Protein AF-M0EWF2-F1 (afdb_monomer)

Structure (mmCIF, N/CA/C/O backbone):
data_AF-M0EWF2-F1
#
_entry.id   AF-M0EWF2-F1
#
loop_
_atom_site.group_PDB
_atom_site.id
_atom_site.type_symbol
_atom_site.label_atom_id
_atom_site.label_alt_id
_atom_site.label_comp_id
_atom_site.label_asym_id
_atom_site.label_entity_id
_atom_site.label_seq_id
_atom_site.pdbx_PDB_ins_code
_atom_site.Cartn_x
_atom_site.Cartn_y
_atom_site.Cartn_z
_atom_site.occupancy
_atom_site.B_iso_or_equiv
_atom_site.auth_seq_id
_atom_site.auth_comp_id
_atom_site.auth_asym_id
_atom_site.auth_atom_id
_atom_site.pdbx_PDB_model_num
ATOM 1 N N . GLU A 1 1 ? -11.278 19.110 8.872 1.00 52.19 1 GLU A N 1
ATOM 2 C CA . GLU A 1 1 ? -10.391 18.350 7.981 1.00 52.19 1 GLU A CA 1
ATOM 3 C C . GLU A 1 1 ? -10.902 16.934 7.938 1.00 52.19 1 GLU A C 1
ATOM 5 O O . GLU A 1 1 ? -10.979 16.294 8.979 1.00 52.19 1 GLU A O 1
ATOM 10 N N . GLU A 1 2 ? -11.374 16.521 6.771 1.00 66.62 2 GLU A N 1
ATOM 11 C CA . GLU A 1 2 ? -11.554 15.108 6.464 1.00 66.62 2 GLU A CA 1
ATOM 12 C C . GLU A 1 2 ? -10.141 14.595 6.165 1.00 66.62 2 GLU A C 1
ATOM 14 O O . GLU A 1 2 ? -9.440 15.190 5.347 1.00 66.62 2 GLU A O 1
ATOM 19 N N . GLY A 1 3 ? -9.655 13.641 6.960 1.00 81.31 3 GLY A N 1
ATOM 20 C CA . GLY A 1 3 ? -8.348 13.030 6.717 1.00 81.31 3 GLY A CA 1
ATOM 21 C C . GLY A 1 3 ? -8.365 12.207 5.430 1.00 81.31 3 GLY A C 1
ATOM 22 O O . GLY A 1 3 ? -9.429 11.959 4.867 1.00 81.31 3 GLY A O 1
ATOM 23 N N . ILE A 1 4 ? -7.191 11.768 4.982 1.00 89.75 4 ILE A N 1
ATOM 24 C CA . ILE A 1 4 ? -7.096 10.830 3.859 1.00 89.75 4 ILE A CA 1
ATOM 25 C C . ILE A 1 4 ? -7.747 9.493 4.234 1.00 89.75 4 ILE A C 1
ATOM 27 O O . ILE A 1 4 ? -7.684 9.061 5.390 1.00 89.75 4 ILE A O 1
ATOM 31 N N . SER A 1 5 ? -8.374 8.843 3.257 1.00 90.00 5 SER A N 1
ATOM 32 C CA . SER A 1 5 ? -8.938 7.499 3.443 1.00 90.00 5 SER A CA 1
ATOM 33 C C . SER A 1 5 ? -7.824 6.451 3.502 1.00 90.00 5 SER A C 1
ATOM 35 O O . SER A 1 5 ? -6.716 6.694 3.027 1.00 90.00 5 SER A O 1
ATOM 37 N N . THR A 1 6 ? -8.101 5.264 4.049 1.00 89.44 6 THR A N 1
ATOM 38 C CA . THR A 1 6 ? -7.111 4.173 4.095 1.00 89.44 6 THR A CA 1
ATOM 39 C C . THR A 1 6 ? -6.627 3.788 2.697 1.00 89.44 6 THR A C 1
ATOM 41 O O . THR A 1 6 ? -5.428 3.633 2.501 1.00 89.44 6 THR A O 1
ATOM 44 N N . GLU A 1 7 ? -7.528 3.706 1.717 1.00 88.62 7 GLU A N 1
ATOM 45 C CA . GLU A 1 7 ? -7.188 3.420 0.314 1.00 88.62 7 GLU A CA 1
ATOM 46 C C . GLU A 1 7 ? -6.270 4.496 -0.285 1.00 88.62 7 GLU A C 1
ATOM 48 O O . GLU A 1 7 ? -5.252 4.187 -0.900 1.00 88.62 7 GLU A O 1
ATOM 53 N N . GLU A 1 8 ? -6.562 5.769 -0.015 1.00 89.94 8 GLU A N 1
ATOM 54 C CA . GLU A 1 8 ? -5.730 6.889 -0.462 1.00 89.94 8 GLU A CA 1
ATOM 55 C C . GLU A 1 8 ? -4.344 6.877 0.205 1.00 89.94 8 GLU A C 1
ATOM 57 O O . GLU A 1 8 ? -3.332 7.155 -0.441 1.00 89.94 8 GLU A O 1
ATOM 62 N N . ALA A 1 9 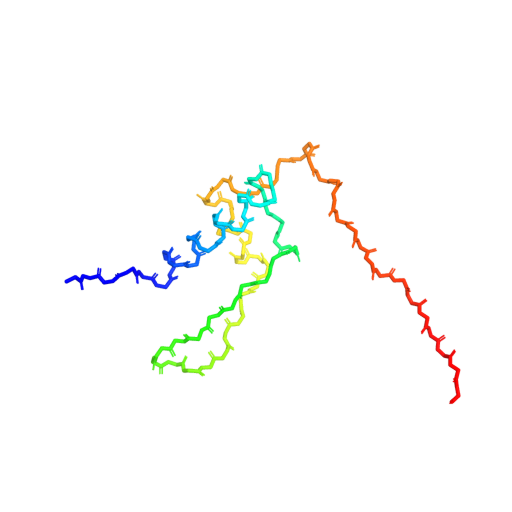? -4.276 6.489 1.482 1.00 91.38 9 ALA A N 1
ATOM 63 C CA . ALA A 1 9 ? -3.021 6.332 2.209 1.00 91.38 9 ALA A CA 1
ATOM 64 C C . ALA A 1 9 ? -2.167 5.173 1.670 1.00 91.38 9 ALA A C 1
ATOM 66 O O . ALA A 1 9 ? -0.952 5.330 1.553 1.00 91.38 9 ALA A O 1
ATOM 67 N N . ILE A 1 10 ? -2.786 4.037 1.321 1.00 91.12 10 ILE A N 1
ATOM 68 C CA . ILE A 1 10 ? -2.101 2.904 0.677 1.00 91.12 10 ILE A CA 1
ATOM 69 C C . ILE A 1 10 ? -1.495 3.364 -0.647 1.00 91.12 10 ILE A C 1
ATOM 71 O O . ILE A 1 10 ? -0.301 3.181 -0.871 1.00 91.12 10 ILE A O 1
ATOM 75 N N . GLY A 1 11 ? -2.293 4.027 -1.487 1.00 90.31 11 GLY A N 1
ATOM 76 C CA . GLY A 1 11 ? -1.825 4.535 -2.770 1.00 90.31 11 GLY A CA 1
ATOM 77 C C . GLY A 1 11 ? -0.648 5.502 -2.629 1.00 90.31 11 GLY A C 1
ATOM 78 O O . GLY A 1 11 ? 0.344 5.377 -3.342 1.00 90.31 11 GLY A O 1
ATOM 79 N N . LEU A 1 12 ? -0.718 6.432 -1.673 1.00 92.00 12 LEU A N 1
ATOM 80 C CA . LEU A 1 12 ? 0.379 7.361 -1.388 1.00 92.00 12 LEU A CA 1
ATOM 81 C C . LEU A 1 12 ? 1.661 6.641 -0.937 1.00 92.00 12 LEU A C 1
ATOM 83 O O . LEU A 1 12 ? 2.764 7.0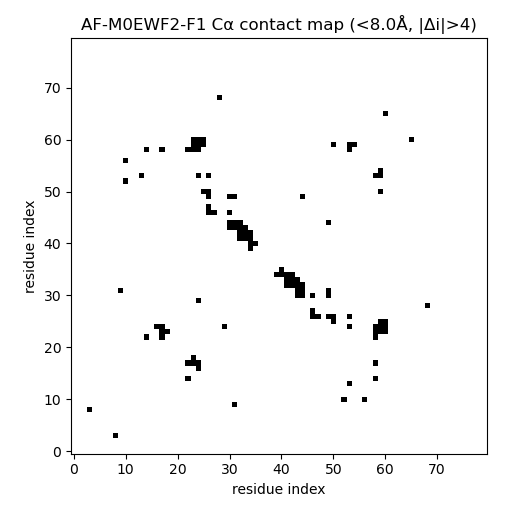40 -1.319 1.00 92.00 12 LEU A O 1
ATOM 87 N N . ALA A 1 13 ? 1.527 5.596 -0.119 1.00 92.12 13 ALA A N 1
ATOM 88 C CA . ALA A 1 13 ? 2.664 4.798 0.322 1.00 92.12 13 ALA A CA 1
ATOM 89 C C . ALA A 1 13 ? 3.309 4.047 -0.852 1.00 92.12 13 ALA A C 1
ATOM 91 O O . ALA A 1 13 ? 4.528 4.109 -1.002 1.00 92.12 13 ALA A O 1
ATOM 92 N N . LEU A 1 14 ? 2.502 3.410 -1.705 1.00 91.56 14 LEU A N 1
ATOM 93 C CA . LEU A 1 14 ? 2.979 2.711 -2.901 1.00 91.56 14 LEU A CA 1
ATOM 94 C C . LEU A 1 14 ? 3.676 3.662 -3.876 1.00 91.56 14 LEU A C 1
ATOM 96 O O . LEU A 1 14 ? 4.776 3.369 -4.320 1.00 91.56 14 LEU A O 1
ATOM 100 N N . ASP A 1 15 ? 3.109 4.842 -4.123 1.00 91.00 15 ASP A N 1
ATOM 101 C CA . ASP A 1 15 ? 3.720 5.871 -4.976 1.00 91.00 15 ASP A CA 1
ATOM 102 C C . ASP A 1 15 ? 5.103 6.301 -4.459 1.00 91.00 15 ASP A C 1
ATOM 104 O O . ASP A 1 15 ? 6.077 6.398 -5.203 1.00 91.00 15 ASP A O 1
ATOM 108 N N . THR A 1 16 ? 5.221 6.476 -3.141 1.00 92.19 16 THR A N 1
ATOM 109 C CA . THR A 1 16 ? 6.497 6.821 -2.501 1.00 92.19 16 THR A CA 1
ATOM 110 C C . THR A 1 16 ? 7.525 5.690 -2.623 1.00 92.19 16 THR A C 1
ATOM 112 O O . THR A 1 16 ? 8.717 5.956 -2.795 1.00 92.19 16 THR A O 1
ATOM 115 N N . LEU A 1 17 ? 7.088 4.431 -2.523 1.00 90.50 17 LEU A N 1
ATOM 116 C CA . LEU A 1 17 ? 7.955 3.265 -2.708 1.00 90.50 17 LEU A CA 1
ATOM 117 C C . LEU A 1 17 ? 8.407 3.130 -4.165 1.00 90.50 17 LEU A C 1
ATOM 119 O O . LEU A 1 17 ? 9.596 2.924 -4.407 1.00 90.50 17 LEU A O 1
ATOM 123 N N . ALA A 1 18 ? 7.494 3.320 -5.118 1.00 90.62 18 ALA A N 1
ATOM 124 C CA . ALA A 1 18 ? 7.777 3.290 -6.547 1.00 90.62 18 ALA A CA 1
ATOM 125 C C . ALA A 1 18 ? 8.822 4.342 -6.934 1.00 90.62 18 ALA A C 1
ATOM 127 O O . ALA A 1 18 ? 9.763 4.037 -7.651 1.00 90.62 18 ALA A O 1
ATOM 128 N N . GLN A 1 19 ? 8.768 5.553 -6.364 1.00 89.94 19 GLN A N 1
ATOM 129 C CA . GLN A 1 19 ? 9.790 6.588 -6.599 1.00 89.94 19 GLN A CA 1
ATOM 130 C C . GLN A 1 19 ? 11.227 6.146 -6.263 1.00 89.94 19 GLN A C 1
ATOM 132 O O . GLN A 1 19 ? 12.177 6.723 -6.791 1.00 89.94 19 GLN A O 1
ATOM 137 N N . SER A 1 20 ? 11.402 5.168 -5.366 1.00 89.50 20 SER A N 1
ATOM 138 C CA . SER A 1 20 ? 12.722 4.602 -5.044 1.00 89.50 20 SER A CA 1
ATOM 139 C C . SER A 1 20 ? 13.106 3.409 -5.929 1.00 89.50 20 SER A C 1
ATOM 141 O O . SER A 1 20 ? 14.274 3.032 -5.923 1.00 89.50 20 SER A O 1
ATOM 143 N N . ASN A 1 21 ? 12.145 2.850 -6.666 1.00 85.25 21 ASN A N 1
ATOM 144 C CA . ASN A 1 21 ? 12.268 1.717 -7.584 1.00 85.25 21 ASN A CA 1
ATOM 145 C C . ASN A 1 21 ? 11.943 2.185 -9.016 1.00 85.25 21 ASN A C 1
ATOM 147 O O . ASN A 1 21 ? 11.065 1.649 -9.675 1.00 85.25 21 ASN A O 1
ATOM 151 N N . ASP A 1 22 ? 12.576 3.284 -9.442 1.00 85.62 22 ASP A N 1
ATOM 152 C CA . ASP A 1 22 ? 12.480 3.845 -10.803 1.00 85.62 22 ASP A CA 1
ATOM 153 C C . ASP A 1 22 ? 11.067 4.224 -11.306 1.00 85.62 22 ASP A C 1
ATOM 155 O O . ASP A 1 22 ? 10.888 4.616 -12.456 1.00 85.62 22 ASP A O 1
ATOM 159 N N . GLY A 1 23 ? 10.085 4.270 -10.407 1.00 86.81 23 GLY A N 1
ATOM 160 C CA . GLY A 1 23 ? 8.686 4.571 -10.705 1.00 86.81 23 GLY A CA 1
ATOM 161 C C . GLY A 1 23 ? 7.799 3.334 -10.825 1.00 86.81 23 GLY A C 1
ATOM 162 O O . GLY A 1 23 ? 6.606 3.497 -11.061 1.00 86.81 23 GLY A O 1
ATOM 163 N N . GLU A 1 24 ? 8.343 2.137 -10.606 1.00 89.44 24 GLU A N 1
ATOM 164 C CA . GLU A 1 24 ? 7.683 0.858 -10.871 1.00 89.44 24 GLU A CA 1
ATOM 165 C C . GLU A 1 24 ? 7.720 -0.054 -9.631 1.00 89.44 24 GLU A C 1
ATOM 167 O O . GLU A 1 24 ? 8.608 0.039 -8.780 1.00 89.44 24 GLU A O 1
ATOM 172 N N . LEU A 1 25 ? 6.728 -0.933 -9.490 1.00 90.81 25 LEU A N 1
ATOM 173 C CA . LEU A 1 25 ? 6.646 -1.932 -8.424 1.00 90.81 25 LEU A CA 1
ATOM 174 C C . LEU A 1 25 ? 6.031 -3.225 -8.954 1.00 90.81 25 LEU A C 1
ATOM 176 O O . LEU A 1 25 ? 5.032 -3.205 -9.670 1.00 90.81 25 LEU A O 1
ATOM 180 N N . THR A 1 26 ? 6.575 -4.361 -8.528 1.00 90.00 26 THR A N 1
ATOM 181 C CA . THR A 1 26 ? 5.978 -5.673 -8.786 1.00 90.00 26 THR A CA 1
ATOM 182 C C . THR A 1 26 ? 5.072 -6.085 -7.622 1.00 90.00 26 THR A C 1
ATOM 184 O O . THR A 1 26 ? 5.424 -5.843 -6.464 1.00 90.00 26 THR A O 1
ATOM 187 N N . PRO A 1 27 ? 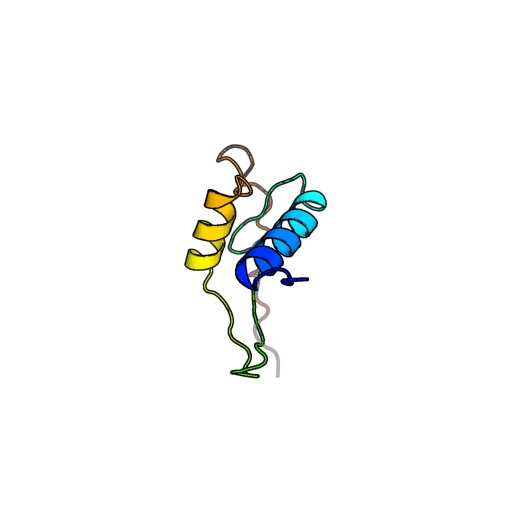3.929 -6.751 -7.880 1.00 88.94 27 PRO A N 1
ATOM 188 C CA . PRO A 1 27 ? 3.028 -7.221 -6.823 1.00 88.94 27 PRO A CA 1
ATOM 189 C C . PRO A 1 27 ? 3.644 -8.308 -5.926 1.00 88.94 27 PRO A C 1
ATOM 191 O O . PRO A 1 27 ? 3.157 -8.536 -4.822 1.00 88.94 27 PRO A O 1
ATOM 194 N N . ASP A 1 28 ? 4.716 -8.964 -6.377 1.00 86.31 28 ASP A N 1
ATOM 195 C CA . ASP A 1 28 ? 5.496 -9.922 -5.582 1.00 86.31 28 ASP A CA 1
ATOM 196 C C . ASP A 1 28 ? 6.624 -9.238 -4.777 1.00 86.31 28 ASP A C 1
ATOM 198 O O . ASP A 1 28 ? 6.962 -9.654 -3.671 1.00 86.31 28 ASP A O 1
ATOM 202 N N . GLY A 1 29 ? 7.158 -8.118 -5.282 1.00 85.19 29 GLY A N 1
ATOM 203 C CA . GLY A 1 29 ? 8.221 -7.343 -4.635 1.00 85.19 29 GLY A CA 1
ATOM 204 C C . GLY A 1 29 ? 7.743 -6.395 -3.530 1.00 85.19 29 GLY A C 1
ATOM 205 O O . GLY A 1 29 ? 8.568 -5.825 -2.810 1.00 85.19 29 GLY A O 1
ATOM 206 N N . VAL A 1 30 ? 6.427 -6.212 -3.365 1.00 88.19 30 VAL A N 1
ATOM 207 C CA . VAL A 1 30 ? 5.843 -5.345 -2.332 1.00 88.19 30 VAL A CA 1
ATOM 208 C C . VAL A 1 30 ? 4.723 -6.042 -1.562 1.00 88.19 30 VAL A C 1
ATOM 210 O O . VAL A 1 30 ? 3.766 -6.548 -2.132 1.00 88.19 30 VAL A O 1
ATOM 213 N N . GLY A 1 31 ? 4.815 -6.015 -0.229 1.00 90.69 31 GLY A N 1
ATOM 214 C CA . GLY A 1 31 ? 3.751 -6.467 0.669 1.00 90.69 31 GLY A CA 1
ATOM 215 C C . GLY A 1 31 ? 2.962 -5.291 1.242 1.00 90.69 31 GLY A C 1
ATOM 216 O O . GLY A 1 31 ? 3.551 -4.349 1.780 1.00 90.69 31 GLY A O 1
ATOM 217 N N . VAL A 1 32 ? 1.628 -5.350 1.174 1.00 91.44 32 VAL A N 1
ATOM 218 C CA . VAL A 1 32 ? 0.734 -4.330 1.747 1.00 91.44 32 VAL A CA 1
ATOM 219 C C . VAL A 1 32 ? -0.108 -4.938 2.856 1.00 91.44 32 VAL A C 1
ATOM 221 O O . VAL A 1 32 ? -0.827 -5.911 2.653 1.00 91.44 32 VAL A O 1
ATOM 224 N N . ALA A 1 33 ? -0.088 -4.303 4.025 1.00 92.88 33 ALA A N 1
ATOM 225 C CA . ALA A 1 33 ? -0.962 -4.664 5.127 1.00 92.88 33 ALA A CA 1
ATOM 226 C C . ALA A 1 33 ? -1.512 -3.435 5.842 1.00 92.88 33 ALA A C 1
ATOM 228 O O . ALA A 1 33 ? -0.892 -2.371 5.887 1.00 92.88 33 ALA A O 1
ATOM 229 N N . THR A 1 34 ? -2.696 -3.596 6.420 1.00 90.50 34 THR A N 1
ATOM 230 C CA . THR A 1 34 ? -3.416 -2.536 7.124 1.00 90.50 34 THR A CA 1
ATOM 231 C C . THR A 1 34 ? -3.800 -2.971 8.528 1.00 90.50 34 THR A C 1
ATOM 233 O O . THR A 1 34 ? -4.001 -4.153 8.795 1.00 90.50 34 THR A O 1
ATOM 236 N N . ILE A 1 35 ? -3.886 -1.991 9.428 1.00 92.50 35 ILE A N 1
ATOM 237 C CA . ILE A 1 35 ? -4.432 -2.139 10.779 1.00 92.50 35 ILE A CA 1
ATOM 238 C C . ILE A 1 35 ? -5.378 -0.960 10.973 1.00 92.50 35 ILE A C 1
ATOM 240 O O . ILE A 1 35 ? -4.948 0.196 10.909 1.00 92.50 35 ILE A O 1
ATOM 244 N N . THR A 1 36 ? -6.667 -1.230 11.162 1.00 88.69 36 THR A N 1
ATOM 245 C CA . THR A 1 36 ? -7.680 -0.172 11.264 1.00 88.69 36 THR A CA 1
ATOM 246 C C . THR A 1 36 ? -8.037 0.115 12.720 1.00 88.69 36 THR A C 1
ATOM 248 O O . THR A 1 36 ? -7.734 -0.651 13.628 1.00 88.69 36 THR A O 1
ATOM 251 N N . VAL A 1 37 ? -8.654 1.269 12.976 1.00 89.12 37 VAL A N 1
ATOM 252 C CA . VAL A 1 37 ? -9.077 1.636 14.339 1.00 89.12 37 VAL A CA 1
ATOM 253 C C . VAL A 1 37 ? -10.331 0.891 14.791 1.00 89.12 37 VAL A C 1
ATOM 255 O O . VAL A 1 37 ? -10.501 0.672 15.988 1.00 89.12 37 VAL A O 1
ATOM 258 N N . ASP A 1 38 ? -11.197 0.529 13.843 1.00 86.06 38 ASP A N 1
ATOM 259 C CA . ASP A 1 38 ? -12.406 -0.263 14.090 1.00 86.06 38 ASP A CA 1
ATOM 260 C C . ASP A 1 38 ? -12.055 -1.744 14.269 1.00 86.06 38 ASP A C 1
ATOM 262 O O . ASP A 1 38 ? -12.610 -2.411 15.140 1.00 86.06 38 ASP A O 1
ATOM 266 N N . ASP A 1 39 ? -11.075 -2.218 13.497 1.00 85.56 39 ASP A N 1
ATOM 267 C CA . ASP A 1 39 ? -10.565 -3.582 13.519 1.00 85.56 39 ASP A CA 1
ATOM 268 C C . ASP A 1 39 ? -9.024 -3.551 13.611 1.00 85.56 39 ASP A C 1
ATOM 270 O O . ASP A 1 39 ? -8.337 -3.376 12.594 1.00 85.56 39 ASP A O 1
ATOM 274 N N . PRO A 1 40 ? -8.462 -3.619 14.837 1.00 87.81 40 PRO A N 1
ATOM 275 C CA . PRO A 1 40 ? -7.027 -3.499 15.092 1.00 87.81 40 PRO A CA 1
ATOM 276 C C . PRO A 1 40 ? -6.282 -4.813 14.814 1.00 87.81 40 PRO A C 1
ATOM 278 O O . PRO A 1 40 ? -5.319 -5.148 15.509 1.00 87.81 40 PRO A O 1
ATOM 281 N N . GLU A 1 41 ? -6.744 -5.576 13.829 1.00 92.69 41 GLU A N 1
ATOM 282 C CA . GLU A 1 41 ? -6.104 -6.794 13.362 1.00 92.69 41 GLU A CA 1
ATOM 283 C C . GLU A 1 41 ? -5.226 -6.485 12.147 1.00 92.69 41 GLU A C 1
ATOM 285 O O . GLU A 1 41 ? -5.446 -5.527 11.403 1.00 92.69 41 GLU A O 1
ATOM 290 N N . TYR A 1 42 ? -4.173 -7.281 11.980 1.00 92.06 42 TYR A N 1
ATOM 291 C CA . TYR A 1 42 ? -3.318 -7.214 10.803 1.00 92.06 42 TYR A CA 1
ATOM 292 C C . TYR A 1 42 ? -4.057 -7.855 9.629 1.00 92.06 42 TYR A C 1
ATOM 294 O O . TYR A 1 42 ? -4.287 -9.065 9.630 1.00 92.06 42 TYR A O 1
ATOM 302 N N . ALA A 1 43 ? -4.414 -7.042 8.640 1.00 90.62 43 ALA A N 1
ATOM 303 C CA . ALA A 1 43 ? -5.017 -7.489 7.396 1.00 90.62 43 ALA A CA 1
ATOM 304 C C . ALA A 1 43 ? -4.034 -7.262 6.245 1.00 90.62 43 ALA A C 1
ATOM 306 O O . ALA A 1 43 ? -3.832 -6.126 5.806 1.00 90.62 43 ALA A O 1
ATOM 307 N N . GLU A 1 44 ? -3.416 -8.346 5.786 1.00 92.62 44 GLU A N 1
ATOM 308 C CA . GLU A 1 44 ? -2.567 -8.368 4.596 1.00 92.62 44 GLU A CA 1
ATOM 309 C C . GLU A 1 44 ? -3.417 -8.443 3.330 1.00 92.62 44 GLU A C 1
ATOM 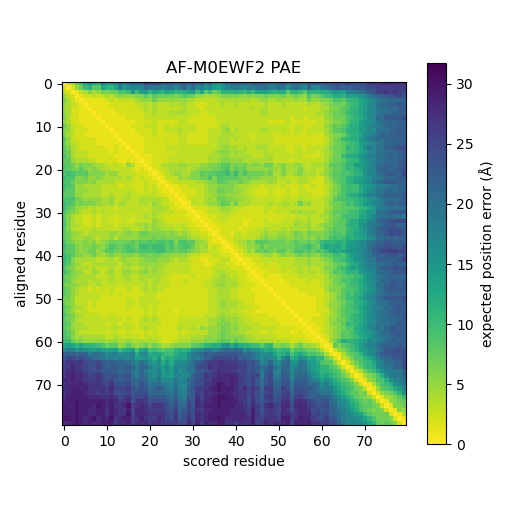311 O O . GLU A 1 44 ? -4.424 -9.154 3.288 1.00 92.62 44 GLU A O 1
ATOM 316 N N . ARG A 1 45 ? -3.011 -7.687 2.313 1.00 90.12 45 ARG A N 1
ATOM 317 C CA . ARG A 1 45 ? -3.600 -7.722 0.978 1.00 90.12 45 ARG A CA 1
ATOM 318 C C . ARG A 1 45 ? -2.907 -8.787 0.148 1.00 90.12 45 ARG A C 1
ATOM 320 O O . ARG A 1 45 ? -1.697 -8.973 0.246 1.00 90.12 45 ARG A O 1
ATOM 327 N N . SER A 1 46 ? -3.693 -9.470 -0.669 1.00 92.25 46 SER A N 1
ATOM 328 C CA . SER A 1 46 ? -3.170 -10.448 -1.622 1.00 92.25 46 SER A CA 1
ATOM 329 C C . SER A 1 46 ? -2.407 -9.770 -2.763 1.00 92.25 46 SER A C 1
ATOM 331 O O . SER A 1 46 ? -2.683 -8.619 -3.096 1.00 92.25 46 SER A O 1
ATOM 333 N N . SER A 1 47 ? -1.471 -10.488 -3.386 1.00 90.12 47 SER A N 1
ATOM 334 C CA . SER A 1 47 ? -0.725 -9.990 -4.548 1.00 90.12 47 SER A CA 1
ATOM 335 C C . SER A 1 47 ? -1.652 -9.588 -5.699 1.00 90.12 47 SER A C 1
ATOM 337 O O . SER A 1 47 ? -1.391 -8.581 -6.339 1.00 90.12 47 SER A O 1
ATOM 339 N N . ASP A 1 48 ? -2.772 -10.295 -5.901 1.00 92.06 48 ASP A N 1
ATOM 340 C CA . ASP A 1 48 ? -3.800 -9.927 -6.887 1.00 92.06 48 ASP A CA 1
ATOM 341 C C . ASP A 1 48 ? -4.439 -8.557 -6.582 1.00 92.06 48 ASP A 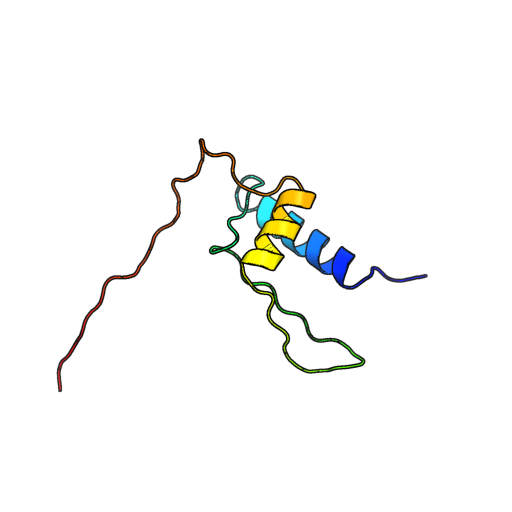C 1
ATOM 343 O O . ASP A 1 48 ? -4.654 -7.742 -7.475 1.00 92.06 48 ASP A O 1
ATOM 347 N N . GLU A 1 49 ? -4.734 -8.271 -5.307 1.00 91.75 49 GLU A N 1
ATOM 348 C CA . GLU A 1 49 ? -5.252 -6.957 -4.903 1.00 91.75 49 GLU A CA 1
ATOM 349 C C . GLU A 1 49 ? -4.198 -5.861 -5.061 1.00 91.75 49 GLU A C 1
ATOM 351 O O . GLU A 1 49 ? -4.522 -4.733 -5.420 1.00 91.75 49 GLU A O 1
ATOM 356 N N . ILE A 1 50 ? -2.939 -6.177 -4.761 1.00 91.69 50 ILE A N 1
ATOM 357 C CA . ILE A 1 50 ? -1.826 -5.244 -4.929 1.00 91.69 50 ILE A CA 1
ATOM 358 C C . ILE A 1 50 ? -1.623 -4.948 -6.416 1.00 91.69 50 ILE A C 1
ATOM 360 O O . ILE A 1 50 ? -1.476 -3.783 -6.767 1.00 91.69 50 ILE A O 1
ATOM 364 N N . GLU A 1 51 ? -1.682 -5.958 -7.284 1.00 92.00 51 GLU A N 1
ATOM 365 C CA . GLU A 1 51 ? -1.606 -5.805 -8.739 1.00 92.00 51 GLU A CA 1
ATOM 366 C C . GLU A 1 51 ? -2.687 -4.852 -9.257 1.00 92.00 51 GLU A C 1
ATOM 368 O O . GLU A 1 51 ? -2.359 -3.903 -9.962 1.00 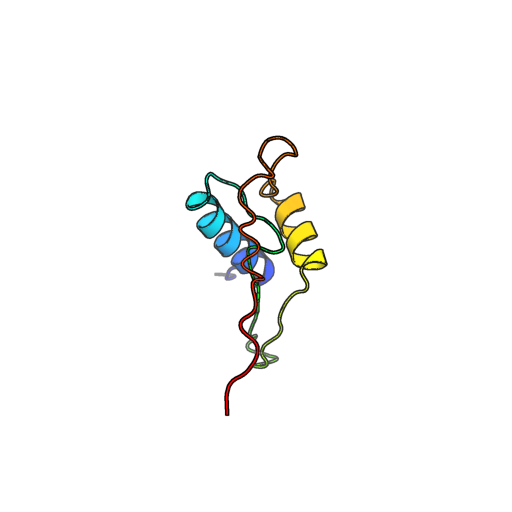92.00 51 GLU A O 1
ATOM 373 N N . GLU A 1 52 ? -3.947 -5.025 -8.839 1.00 92.25 52 GLU A N 1
ATOM 374 C CA . GLU A 1 52 ? -5.046 -4.127 -9.226 1.00 92.25 52 GLU A CA 1
ATOM 375 C C . GLU A 1 52 ? -4.782 -2.672 -8.789 1.00 92.25 52 GLU A C 1
ATOM 377 O O . GLU A 1 52 ? -5.013 -1.732 -9.551 1.00 92.25 52 GLU A O 1
ATOM 382 N N . ILE A 1 53 ? -4.247 -2.474 -7.578 1.00 90.88 53 ILE A N 1
ATOM 383 C CA . ILE A 1 53 ? -3.907 -1.139 -7.060 1.00 90.88 53 ILE A CA 1
ATOM 384 C C . ILE A 1 53 ? -2.721 -0.530 -7.820 1.00 90.88 53 ILE A C 1
ATOM 386 O O . ILE A 1 53 ? -2.688 0.683 -8.032 1.00 90.88 53 ILE A O 1
ATOM 390 N N . LEU A 1 54 ? -1.725 -1.332 -8.194 1.00 91.75 54 LEU A N 1
ATOM 391 C CA . LEU A 1 54 ? -0.571 -0.870 -8.962 1.00 91.75 54 LEU A CA 1
ATOM 392 C C . LEU A 1 54 ? -0.969 -0.524 -10.405 1.00 91.75 54 LEU A C 1
ATOM 394 O O . LEU A 1 54 ? -0.529 0.511 -10.905 1.00 91.75 54 LEU A O 1
ATOM 398 N N . ASP A 1 55 ? -1.843 -1.320 -11.032 1.00 92.12 55 ASP A N 1
ATOM 399 C CA . ASP A 1 55 ? -2.394 -1.073 -12.374 1.00 92.12 55 ASP A CA 1
ATOM 400 C C . ASP A 1 55 ? -3.190 0.237 -12.419 1.00 92.12 55 ASP A C 1
ATOM 402 O O . ASP A 1 55 ? -2.918 1.103 -13.250 1.00 92.12 55 ASP A O 1
ATOM 406 N N . GLU A 1 56 ? -4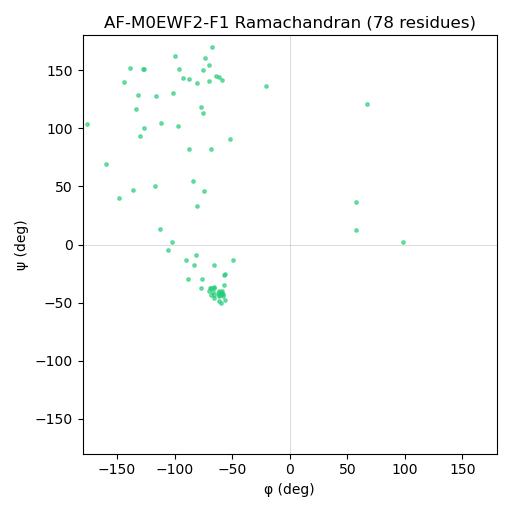.102 0.452 -11.458 1.00 91.69 56 GLU A N 1
ATOM 407 C CA . GLU A 1 56 ? -4.906 1.683 -11.376 1.00 91.69 56 GLU A CA 1
ATOM 408 C C . GLU A 1 56 ? -4.032 2.947 -11.280 1.00 91.69 56 GLU A C 1
ATOM 410 O O . GLU A 1 56 ? -4.440 4.047 -11.672 1.00 91.69 56 GLU A O 1
ATOM 415 N N . ARG A 1 57 ? -2.817 2.791 -10.750 1.00 90.12 57 ARG A N 1
ATOM 416 C CA . ARG A 1 57 ? -1.877 3.876 -10.475 1.00 90.12 57 ARG A CA 1
ATOM 417 C C . ARG A 1 57 ? -0.761 3.998 -11.508 1.00 90.12 57 ARG A C 1
ATOM 419 O O . ARG A 1 57 ? 0.068 4.887 -11.337 1.00 90.12 57 ARG A O 1
ATOM 426 N N . ASP A 1 58 ? -0.766 3.174 -12.558 1.00 90.56 58 ASP A N 1
ATOM 427 C CA . ASP A 1 58 ? 0.278 3.147 -13.594 1.00 90.56 58 ASP A CA 1
ATOM 428 C C . ASP A 1 58 ? 1.677 2.884 -12.988 1.00 90.56 58 ASP A C 1
ATOM 430 O O . ASP A 1 58 ? 2.670 3.477 -13.392 1.00 90.56 58 ASP A O 1
ATOM 434 N N . LEU A 1 59 ? 1.732 2.038 -11.949 1.00 91.31 59 LEU A N 1
ATOM 435 C CA . LEU A 1 59 ? 2.959 1.677 -11.221 1.00 91.31 59 LEU A CA 1
ATOM 436 C C . LEU A 1 59 ? 3.459 0.266 -11.554 1.00 91.31 59 LEU A C 1
ATOM 438 O O . LEU A 1 59 ? 4.495 -0.144 -11.036 1.00 91.31 59 LEU A O 1
ATOM 442 N N . LEU A 1 60 ? 2.716 -0.502 -12.354 1.00 90.50 60 LEU A N 1
ATOM 443 C CA . LEU A 1 60 ? 3.177 -1.810 -12.805 1.00 90.50 60 LEU A CA 1
ATOM 444 C C . LEU A 1 60 ? 4.326 -1.648 -13.803 1.00 90.50 60 LEU A C 1
ATOM 446 O O . LEU A 1 60 ? 4.251 -0.766 -14.664 1.00 90.50 60 LEU A O 1
ATOM 450 N N . PRO A 1 61 ? 5.353 -2.510 -13.732 1.00 87.06 61 PRO A N 1
ATOM 451 C C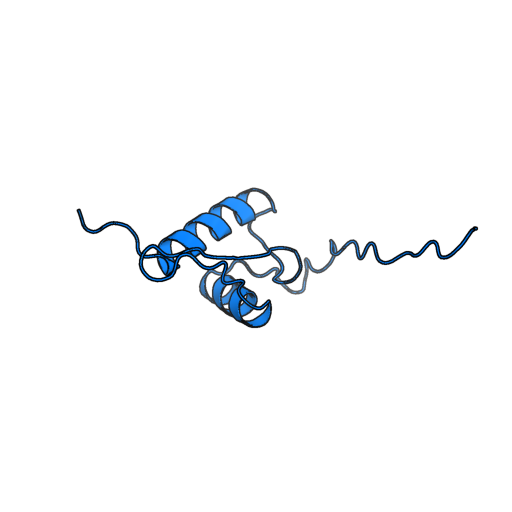A . PRO A 1 61 ? 6.404 -2.507 -14.725 1.00 87.06 61 PRO A CA 1
ATOM 452 C C . PRO A 1 61 ? 5.821 -2.818 -16.097 1.00 87.06 61 PRO A C 1
ATOM 454 O O . PRO A 1 61 ? 4.908 -3.638 -16.247 1.00 87.06 61 PRO A O 1
ATOM 457 N N . THR A 1 62 ? 6.368 -2.176 -17.120 1.00 78.94 62 THR A N 1
ATOM 458 C CA . THR A 1 62 ? 6.068 -2.602 -18.486 1.00 78.94 62 THR A CA 1
ATOM 459 C C . THR A 1 62 ? 6.834 -3.885 -18.811 1.00 78.94 62 THR A C 1
ATOM 461 O O . THR A 1 62 ? 7.926 -4.103 -18.302 1.00 78.94 62 THR A O 1
ATOM 464 N N . ASP A 1 63 ? 6.283 -4.735 -19.683 1.00 64.19 63 ASP A N 1
ATOM 465 C CA . ASP A 1 63 ? 6.850 -6.032 -20.133 1.00 64.19 63 ASP A CA 1
ATOM 466 C C . ASP A 1 63 ? 8.336 -5.949 -20.598 1.00 64.19 63 ASP A C 1
ATOM 468 O O . ASP A 1 63 ? 9.007 -6.961 -20.780 1.00 64.19 63 ASP A O 1
ATOM 472 N N . GLU A 1 64 ? 8.868 -4.740 -20.822 1.00 58.94 64 GLU A N 1
ATOM 473 C CA . GLU A 1 64 ? 10.260 -4.480 -21.213 1.00 58.94 64 GLU A CA 1
ATOM 474 C C . GLU A 1 64 ? 11.243 -4.438 -20.015 1.00 58.94 64 GLU A C 1
ATOM 476 O O . GLU A 1 64 ? 12.442 -4.651 -20.218 1.00 58.94 64 GLU A O 1
ATOM 481 N N . ASP A 1 65 ? 10.744 -4.275 -18.783 1.00 58.16 65 ASP A N 1
ATOM 482 C CA . ASP A 1 65 ? 11.510 -4.080 -17.538 1.00 58.16 65 ASP A CA 1
ATOM 483 C C . ASP A 1 65 ? 11.386 -5.264 -16.546 1.00 58.16 65 ASP A C 1
ATOM 485 O O . ASP A 1 65 ? 11.807 -5.181 -15.392 1.00 58.16 65 ASP A O 1
ATOM 489 N N . GLU A 1 66 ? 10.862 -6.415 -16.990 1.00 54.16 66 GLU A N 1
ATOM 490 C CA . GLU A 1 66 ? 10.627 -7.629 -16.179 1.00 54.16 66 GLU A CA 1
ATOM 491 C C . GLU A 1 66 ? 11.927 -8.411 -15.846 1.00 54.16 66 GLU A C 1
ATOM 493 O O . GLU A 1 66 ? 12.025 -9.630 -16.006 1.00 54.16 66 GLU A O 1
ATOM 498 N N . ALA A 1 67 ? 12.978 -7.704 -15.422 1.00 52.31 67 ALA A N 1
ATOM 499 C CA . ALA A 1 67 ? 14.310 -8.256 -15.181 1.00 52.31 67 ALA A CA 1
ATOM 500 C C . ALA A 1 67 ? 14.957 -7.753 -13.879 1.00 52.31 67 ALA A C 1
ATOM 502 O O . ALA A 1 67 ? 16.133 -7.404 -13.891 1.00 52.31 67 ALA A O 1
ATOM 503 N N . ASP A 1 68 ? 14.234 -7.745 -12.755 1.00 54.84 68 ASP A N 1
ATOM 504 C CA . ASP A 1 68 ? 14.878 -7.696 -11.427 1.00 54.84 68 ASP A CA 1
ATOM 505 C C . ASP A 1 68 ? 14.073 -8.430 -10.338 1.00 54.84 68 ASP A C 1
ATOM 507 O O . ASP A 1 68 ? 13.932 -7.991 -9.202 1.00 54.84 68 ASP A O 1
ATOM 511 N N . GLY A 1 69 ? 13.508 -9.585 -10.695 1.00 54.16 69 GLY A N 1
ATOM 512 C CA . GLY A 1 69 ? 13.061 -10.580 -9.725 1.00 54.16 69 GLY A CA 1
ATOM 513 C C . GLY A 1 69 ? 14.222 -11.509 -9.389 1.00 54.16 69 GLY A C 1
ATOM 514 O O . GLY A 1 69 ? 14.349 -12.578 -9.985 1.00 54.16 69 GLY A O 1
ATOM 515 N N . GLU A 1 70 ? 15.110 -11.106 -8.476 1.00 52.53 70 GLU A N 1
ATOM 516 C CA . GLU A 1 70 ? 16.017 -12.057 -7.825 1.00 52.53 70 GLU A CA 1
ATOM 517 C C . GLU A 1 70 ? 15.184 -12.979 -6.918 1.00 52.53 70 GLU A C 1
ATOM 519 O O . GLU A 1 70 ? 15.087 -12.788 -5.706 1.00 52.53 70 GLU A O 1
ATOM 524 N N . ASP A 1 71 ? 14.591 -14.007 -7.534 1.00 49.91 71 ASP A N 1
ATOM 525 C CA . ASP A 1 71 ? 14.208 -15.265 -6.899 1.00 49.91 71 ASP A CA 1
ATOM 526 C C . ASP A 1 71 ? 15.429 -15.819 -6.150 1.00 49.91 71 ASP A C 1
ATOM 528 O O . ASP A 1 71 ? 16.252 -16.574 -6.678 1.00 49.91 71 ASP A O 1
ATOM 532 N N . ALA A 1 72 ? 15.563 -15.446 -4.883 1.00 54.16 72 ALA A N 1
ATOM 533 C CA . ALA A 1 72 ? 16.450 -16.110 -3.945 1.00 54.16 72 ALA A CA 1
ATOM 534 C C . ALA A 1 72 ? 15.747 -17.339 -3.343 1.00 54.16 72 ALA A C 1
ATOM 536 O O . ALA A 1 72 ? 15.673 -17.474 -2.122 1.00 54.16 72 ALA A O 1
ATOM 537 N N . ASP A 1 73 ? 15.256 -18.255 -4.186 1.00 62.66 73 ASP A N 1
ATOM 538 C CA . ASP A 1 73 ? 14.958 -19.626 -3.759 1.00 62.66 73 ASP A CA 1
ATOM 539 C C . ASP A 1 73 ? 16.141 -20.537 -4.124 1.00 62.66 73 ASP A C 1
ATOM 541 O O . ASP A 1 73 ? 16.387 -20.897 -5.277 1.00 62.66 73 ASP A O 1
ATOM 545 N N . GLY A 1 74 ? 16.950 -20.846 -3.109 1.00 51.12 74 GLY A N 1
ATOM 546 C CA . GLY A 1 74 ? 18.201 -21.587 -3.246 1.00 51.12 74 GLY A CA 1
ATOM 547 C C . GLY A 1 74 ? 18.649 -22.213 -1.929 1.00 51.12 74 GLY A C 1
ATOM 548 O O . GLY A 1 74 ? 19.627 -21.783 -1.328 1.00 51.12 74 GLY A O 1
ATOM 549 N N . ALA A 1 75 ? 17.892 -23.221 -1.499 1.00 59.88 75 ALA A N 1
ATOM 550 C CA . ALA A 1 75 ? 18.136 -24.187 -0.429 1.00 59.88 75 ALA A CA 1
ATOM 551 C C . ALA A 1 75 ? 19.594 -24.409 0.045 1.00 59.88 75 ALA A C 1
ATOM 553 O O . ALA A 1 75 ? 20.483 -24.738 -0.743 1.00 59.88 75 ALA A O 1
ATOM 554 N N . THR A 1 76 ? 19.771 -24.481 1.370 1.00 57.59 76 THR A N 1
ATOM 555 C CA . THR A 1 76 ? 20.599 -25.539 1.973 1.00 57.59 76 THR A CA 1
ATOM 556 C C . THR A 1 76 ? 19.791 -26.267 3.042 1.00 57.59 76 THR A C 1
ATOM 558 O O . THR A 1 76 ? 19.596 -25.776 4.153 1.00 57.59 76 THR A O 1
ATOM 561 N N . ASP A 1 77 ? 19.289 -27.420 2.622 1.00 64.38 77 ASP A N 1
ATOM 562 C CA . ASP A 1 77 ? 18.895 -28.573 3.423 1.00 64.38 77 ASP A CA 1
ATOM 563 C C . ASP A 1 77 ? 20.090 -29.096 4.251 1.00 64.38 77 ASP A C 1
ATOM 565 O O . ASP A 1 77 ? 21.205 -29.129 3.735 1.00 64.38 77 ASP A O 1
ATOM 569 N N . ASP A 1 78 ? 19.799 -29.521 5.486 1.00 68.06 78 ASP A N 1
ATOM 570 C CA . ASP A 1 78 ? 20.513 -30.533 6.291 1.00 68.06 78 ASP A CA 1
ATOM 571 C C . ASP A 1 78 ? 21.949 -30.253 6.808 1.00 68.06 78 ASP A C 1
ATOM 573 O O . ASP A 1 78 ? 22.880 -30.054 6.039 1.00 68.06 78 ASP A O 1
ATOM 577 N N . GLU A 1 79 ? 22.133 -30.290 8.140 1.00 65.25 79 GLU A N 1
ATOM 578 C CA . GLU A 1 79 ? 23.126 -31.153 8.826 1.00 65.25 79 GLU A CA 1
ATOM 579 C C . GLU A 1 79 ? 23.002 -31.027 10.377 1.00 65.25 79 GLU A C 1
ATOM 581 O O . GLU A 1 79 ? 23.466 -30.054 10.973 1.00 65.25 79 GLU A O 1
ATOM 586 N N . GLU A 1 80 ? 22.390 -32.066 10.981 1.00 54.09 80 GLU A N 1
ATOM 587 C CA . GLU A 1 80 ? 22.496 -32.620 12.367 1.00 54.09 80 GLU A CA 1
ATOM 588 C C . GLU A 1 80 ? 22.009 -31.832 13.613 1.00 54.09 80 GLU A C 1
ATOM 590 O O . GLU A 1 80 ? 22.709 -30.925 14.123 1.00 54.09 80 GLU A O 1
#

pLDDT: mean 81.79, std 14.34, range [49.91, 92.88]

Organism: NCBI:txid1227467

Sequence (80 aa):
EEGISTEEAIGLALDTLAQSNDGELTPDGVGVATITVDDPEYAERSSDEIEEILDERDLLPTDEDEADGEDADGATDDEE

InterPro domains:
  IPR029055 Nucleophile aminohydrolases, N-terminal [G3DSA:3.60.20.10] (1-60)
  IPR029055 Nucleophile aminohydrolases, N-terminal [SSF56235] (2-56)

Foldseek 3Di:
DPDDDPLRVQLVVLQVVCVVVVQADQLVRDWDWDADPVHRDIGTDHSVVVVVSCVVVVRHDDPVPPPPPPPPPDDDDDDD

Nearest PDB structures (foldseek):
  7qve-assembly1_h  TM=8.761E-01  e=4.196E-02  Spinacia oleracea
  8qyj-assembly1_G  TM=8.808E-01  e=6.699E-02  Homo sapiens
  8fz5-assembly1_A  TM=8.529E-01  e=1.000E-01  Bos taurus
  6r70-assembly1_U  TM=8.479E-01  e=8.752E-02  Homo sapiens
 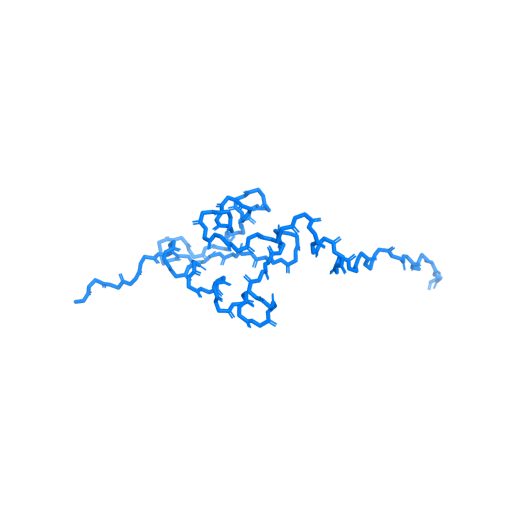 6r70-assembly1_G  TM=8.521E-01  e=1.070E-01  Homo sapiens

Secondary structure (DSSP, 8-state):
-PPPPHHHHHHHHHHHHHTTTTT---TTT---EE--SSS-S-EEPPHHHHHHHHHHTT-SPPTT----------------

Mean predicted aligned error: 9.75 Å

Solvent-accessible surface area (backbone atoms only — not comparable to full-atom values): 5232 Å² total; per-residue (Å²): 131,85,75,82,49,72,69,57,50,51,51,54,51,51,54,58,52,14,64,76,44,89,47,31,49,52,41,86,81,51,89,52,70,46,67,44,92,92,52,78,50,86,45,70,58,51,48,70,60,44,39,55,56,28,54,80,64,69,21,49,63,55,91,89,64,82,77,78,80,80,77,83,81,77,83,85,79,88,87,136

Radius of gyration: 16.16 Å; Cα contacts (8 Å, |Δi|>4): 57; chains: 1; bounding box: 36×51×36 Å